Protein AF-A0A7W4V2V5-F1 (afdb_monomer_lite)

Secondary structure (DSSP, 8-state):
-----TTT-TTT---HHHHHHHHHHHHTSTTTTTS-EEEEESS-GGGGHHHHTSTTEEEEES--HHHHHHHHHH-SEEEEPSSHHHHHHHHH--SEEEEESS-SSPPP-STTEEEEPTT--B-HHHHHHHHS------

pLDDT: mean 84.4, std 13.85, range [40.56, 97.0]

Organism: NCBI:txid1526412

Structure (mmCIF, N/CA/C/O backbone):
data_AF-A0A7W4V2V5-F1
#
_entry.id   AF-A0A7W4V2V5-F1
#
loop_
_atom_site.group_PDB
_atom_site.id
_atom_site.type_symbol
_atom_site.label_atom_id
_atom_site.label_alt_id
_atom_site.label_comp_id
_atom_site.label_asym_id
_atom_site.label_entity_id
_atom_site.label_seq_id
_atom_site.pdbx_PDB_ins_code
_atom_site.Cartn_x
_atom_site.Cartn_y
_atom_site.Cartn_z
_atom_site.occupancy
_atom_site.B_iso_or_equiv
_atom_site.auth_seq_id
_atom_site.au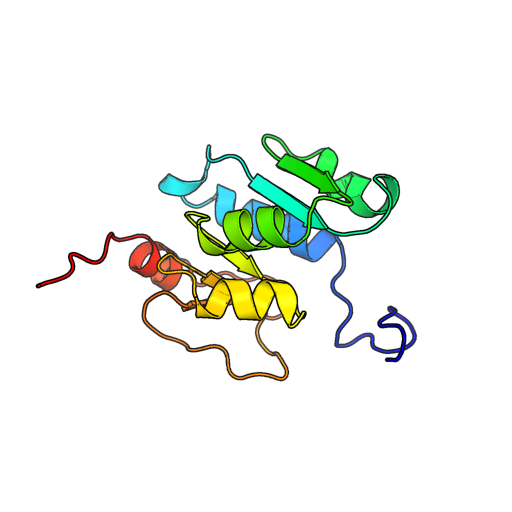th_comp_id
_atom_site.auth_asym_id
_atom_site.auth_atom_id
_atom_site.pdbx_PDB_model_num
ATOM 1 N N . MET A 1 1 ? 19.725 -14.495 -8.881 1.00 41.78 1 MET A N 1
ATOM 2 C CA . MET A 1 1 ? 18.290 -14.343 -8.554 1.00 41.78 1 MET A CA 1
ATOM 3 C C . MET A 1 1 ? 17.569 -14.217 -9.881 1.00 41.78 1 MET A C 1
ATOM 5 O O . MET A 1 1 ? 17.918 -13.313 -10.624 1.00 41.78 1 MET A O 1
ATOM 9 N N . GLY A 1 2 ? 16.731 -15.196 -10.232 1.00 50.12 2 GLY A N 1
ATOM 10 C CA . GLY A 1 2 ? 16.067 -15.263 -11.539 1.00 50.12 2 GLY A CA 1
ATOM 11 C C . GLY A 1 2 ? 15.012 -14.171 -11.694 1.00 50.12 2 GLY A C 1
ATOM 12 O O . GLY A 1 2 ? 14.381 -13.778 -10.715 1.00 50.12 2 GLY A O 1
ATOM 13 N N . GLU A 1 3 ? 14.872 -13.670 -12.912 1.00 44.00 3 GLU A N 1
ATOM 14 C CA . GLU A 1 3 ? 13.904 -12.644 -13.283 1.00 44.00 3 GLU A CA 1
ATOM 15 C C . GLU A 1 3 ? 12.475 -13.167 -13.056 1.00 44.00 3 GLU A C 1
ATOM 17 O O . GLU A 1 3 ? 12.107 -14.240 -13.536 1.00 44.00 3 GLU A O 1
ATOM 22 N N . ILE A 1 4 ? 11.672 -12.440 -12.278 1.00 56.47 4 ILE A N 1
ATOM 23 C CA . ILE A 1 4 ? 10.244 -12.732 -12.124 1.00 56.47 4 ILE A CA 1
ATOM 24 C C . ILE A 1 4 ? 9.544 -12.028 -13.280 1.00 56.47 4 ILE A C 1
ATOM 26 O O . ILE A 1 4 ? 9.322 -10.824 -13.223 1.00 56.47 4 ILE A O 1
ATOM 30 N N . SER A 1 5 ? 9.225 -12.779 -14.330 1.00 56.09 5 SER A N 1
ATOM 31 C CA . SER A 1 5 ? 8.443 -12.302 -15.473 1.00 56.09 5 SER A CA 1
ATOM 32 C C . SER A 1 5 ? 7.148 -13.109 -15.613 1.00 56.09 5 SER A C 1
ATOM 34 O O . SER A 1 5 ? 7.070 -14.227 -15.084 1.00 56.09 5 SER A O 1
ATOM 36 N N . PRO A 1 6 ? 6.145 -12.608 -16.360 1.00 54.94 6 PRO A N 1
ATOM 37 C CA . PRO A 1 6 ? 4.943 -13.378 -16.684 1.00 54.94 6 PRO A CA 1
ATOM 38 C C . PRO A 1 6 ? 5.254 -14.735 -17.328 1.00 54.94 6 PRO A C 1
ATOM 40 O O . PRO A 1 6 ? 4.471 -15.669 -17.196 1.00 54.94 6 PRO A O 1
ATOM 43 N N . GLN A 1 7 ? 6.391 -14.855 -18.025 1.00 56.94 7 GLN A N 1
ATOM 44 C CA . GLN A 1 7 ? 6.811 -16.096 -18.677 1.00 56.94 7 GLN A CA 1
ATOM 45 C C . GLN A 1 7 ? 7.619 -17.021 -17.755 1.00 56.94 7 GLN A C 1
ATOM 47 O O . GLN A 1 7 ? 7.531 -18.237 -17.899 1.00 56.94 7 GLN A O 1
ATOM 52 N N . ALA A 1 8 ? 8.405 -16.475 -16.822 1.00 54.69 8 ALA A N 1
ATOM 53 C CA . ALA A 1 8 ? 9.286 -17.262 -15.957 1.00 54.69 8 ALA A CA 1
ATOM 54 C C . ALA A 1 8 ? 8.601 -17.727 -14.661 1.00 54.69 8 ALA A C 1
ATOM 56 O O . ALA A 1 8 ? 8.827 -18.850 -14.213 1.00 54.69 8 ALA A O 1
ATOM 57 N N . HIS A 1 9 ? 7.755 -16.879 -14.065 1.00 56.34 9 HIS A N 1
ATOM 58 C CA . HIS A 1 9 ? 7.064 -17.143 -12.799 1.00 56.34 9 HIS A CA 1
ATOM 59 C C . HIS A 1 9 ? 5.663 -16.497 -12.782 1.00 56.34 9 HIS A C 1
ATOM 61 O O . HIS A 1 9 ? 5.432 -15.540 -12.034 1.00 56.34 9 HIS A O 1
ATOM 67 N N . PRO A 1 10 ? 4.716 -16.994 -13.602 1.00 57.94 10 PRO A N 1
ATOM 68 C CA . PRO A 1 10 ? 3.373 -16.416 -13.733 1.00 57.94 10 PRO A CA 1
ATOM 69 C C . PRO A 1 10 ? 2.585 -16.393 -12.414 1.00 57.94 10 PRO A C 1
ATOM 71 O O . PRO A 1 10 ? 1.752 -15.520 -12.205 1.00 57.94 10 PRO A O 1
ATOM 74 N N . ASP A 1 11 ? 2.870 -17.317 -11.496 1.00 58.25 11 ASP A N 1
ATOM 75 C CA . ASP A 1 11 ? 2.281 -17.408 -10.155 1.00 58.25 11 ASP A CA 1
ATOM 76 C C . ASP A 1 11 ? 2.736 -16.281 -9.207 1.00 58.25 11 ASP A C 1
ATOM 78 O O . ASP A 1 11 ? 2.040 -15.946 -8.239 1.00 58.25 11 ASP A O 1
ATOM 82 N N . ARG A 1 12 ? 3.904 -15.693 -9.494 1.00 61.34 12 ARG A N 1
ATOM 83 C CA . ARG A 1 12 ? 4.555 -14.634 -8.707 1.00 61.34 12 ARG A CA 1
ATOM 84 C C . ARG A 1 12 ? 4.442 -13.262 -9.355 1.00 61.34 12 ARG A C 1
ATOM 86 O O . ARG A 1 12 ? 4.679 -12.264 -8.675 1.00 61.34 12 ARG A O 1
ATOM 93 N N . TRP A 1 13 ? 4.104 -13.214 -10.641 1.00 67.06 13 TRP A N 1
ATOM 94 C CA . TRP A 1 13 ? 3.876 -11.967 -11.349 1.00 67.06 13 TRP A CA 1
ATOM 95 C C . TRP A 1 13 ? 2.612 -11.285 -10.824 1.00 67.06 13 TRP A C 1
ATOM 97 O O . TRP A 1 13 ? 1.543 -11.893 -10.744 1.00 67.06 13 TRP A O 1
ATOM 107 N N . ILE A 1 14 ? 2.740 -10.011 -10.463 1.00 72.06 14 ILE A N 1
ATOM 108 C CA . ILE A 1 14 ? 1.610 -9.163 -10.092 1.00 72.06 14 ILE A CA 1
ATOM 109 C C . ILE A 1 14 ? 1.472 -8.092 -11.159 1.00 72.06 14 ILE A C 1
ATOM 111 O O . ILE A 1 14 ? 2.360 -7.261 -11.331 1.00 72.06 14 ILE A O 1
ATOM 115 N N . ASP A 1 15 ? 0.343 -8.120 -11.856 1.00 76.94 15 ASP A N 1
ATOM 116 C CA . ASP A 1 15 ? 0.020 -7.134 -12.876 1.00 76.94 15 ASP A CA 1
ATOM 117 C C . ASP A 1 15 ? -0.416 -5.793 -12.260 1.00 76.94 15 ASP A C 1
ATOM 119 O O . ASP A 1 15 ? -0.962 -5.745 -11.154 1.00 76.94 15 ASP A O 1
ATOM 123 N N . ALA A 1 16 ? -0.228 -4.694 -12.995 1.00 79.94 16 ALA A N 1
ATOM 124 C CA . ALA A 1 16 ? -0.688 -3.368 -12.582 1.00 79.94 16 ALA A CA 1
ATOM 125 C C . ALA A 1 16 ? -2.195 -3.344 -12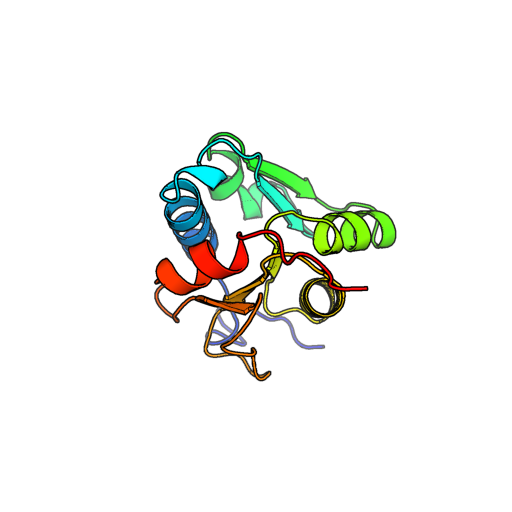.253 1.00 79.94 16 ALA A C 1
ATOM 127 O O . ALA A 1 16 ? -2.605 -2.675 -11.303 1.00 79.94 16 ALA A O 1
ATOM 128 N N . SER A 1 17 ? -3.010 -4.133 -12.961 1.00 81.50 17 SER A N 1
ATOM 129 C CA . SER A 1 17 ? -4.447 -4.287 -12.698 1.00 81.50 17 SER A CA 1
ATOM 130 C C . SER A 1 17 ? -4.764 -4.774 -11.279 1.00 81.50 17 SER A C 1
ATOM 132 O O . SER A 1 17 ? -5.772 -4.361 -10.699 1.00 81.50 17 SER A O 1
ATOM 134 N N . TRP A 1 18 ? -3.888 -5.582 -10.673 1.00 81.75 18 TRP A N 1
ATOM 135 C CA . TRP A 1 18 ? -4.033 -5.995 -9.278 1.00 81.75 18 TRP A CA 1
ATOM 136 C C . TRP A 1 18 ? -3.924 -4.792 -8.338 1.00 81.75 18 TRP A C 1
ATOM 138 O O . TRP A 1 18 ? -4.780 -4.604 -7.474 1.00 81.75 18 TRP A O 1
ATOM 148 N N . TYR A 1 19 ? -2.925 -3.929 -8.547 1.00 86.25 19 TYR A N 1
ATOM 149 C CA . TYR A 1 19 ? -2.751 -2.713 -7.750 1.00 86.25 19 TYR A CA 1
ATOM 150 C C . TYR A 1 19 ? -3.903 -1.725 -7.959 1.00 86.25 19 TYR A C 1
ATOM 152 O O . TYR A 1 19 ? -4.365 -1.130 -6.988 1.00 86.25 19 TYR A O 1
ATOM 160 N N . VAL A 1 20 ? -4.431 -1.595 -9.184 1.00 89.25 20 VAL A N 1
ATOM 161 C CA . VAL A 1 20 ? -5.637 -0.788 -9.456 1.00 89.25 20 VAL A CA 1
ATOM 162 C C . VAL A 1 20 ? -6.820 -1.283 -8.617 1.00 89.25 20 VAL A C 1
ATOM 164 O O . VAL A 1 20 ? -7.501 -0.480 -7.974 1.00 89.25 20 VAL A O 1
ATOM 167 N N . ARG A 1 21 ? -7.046 -2.602 -8.567 1.00 86.81 21 ARG A N 1
ATOM 168 C CA . ARG A 1 21 ? -8.122 -3.195 -7.762 1.00 86.81 21 ARG A CA 1
ATOM 169 C C . ARG A 1 21 ? -7.907 -2.968 -6.268 1.00 86.81 21 ARG A C 1
ATOM 171 O O . ARG A 1 21 ? -8.837 -2.554 -5.585 1.00 86.81 21 ARG A O 1
ATOM 178 N N . VAL A 1 22 ? -6.686 -3.159 -5.770 1.00 88.56 22 VAL A N 1
ATOM 179 C CA . VAL A 1 22 ? -6.346 -2.879 -4.366 1.00 88.56 22 VAL A CA 1
ATOM 180 C C . VAL A 1 22 ? -6.629 -1.427 -4.005 1.00 88.56 22 VAL A C 1
ATOM 182 O O . VAL A 1 22 ? -7.258 -1.160 -2.983 1.00 88.56 22 VAL A O 1
ATOM 185 N N . ILE A 1 23 ? -6.206 -0.487 -4.850 1.00 91.94 23 ILE A N 1
ATOM 186 C CA . ILE A 1 23 ? -6.471 0.938 -4.649 1.00 91.94 23 ILE A CA 1
ATOM 187 C C . ILE A 1 23 ? -7.981 1.193 -4.617 1.00 91.94 23 ILE A C 1
ATOM 189 O O . ILE A 1 23 ? -8.452 1.897 -3.728 1.00 91.94 23 ILE A O 1
ATOM 193 N N . SER A 1 24 ? -8.755 0.581 -5.516 1.00 90.88 24 SER A N 1
ATOM 194 C CA . SER A 1 24 ? -10.218 0.692 -5.515 1.00 90.88 24 SER A CA 1
ATOM 195 C C . SER A 1 24 ? -10.853 0.169 -4.218 1.00 90.88 24 SER A C 1
ATOM 197 O O . SER A 1 24 ? -11.690 0.859 -3.631 1.00 90.88 24 SER A O 1
ATOM 199 N N . GLU A 1 25 ? -10.422 -0.992 -3.721 1.00 89.19 25 GLU A N 1
ATOM 200 C CA . GLU A 1 25 ? -10.913 -1.555 -2.458 1.00 89.19 25 GLU A CA 1
ATOM 201 C C . GLU A 1 25 ? -10.559 -0.655 -1.264 1.00 89.19 25 GLU A C 1
ATOM 203 O O . GLU A 1 25 ? -11.429 -0.327 -0.458 1.00 89.19 25 GLU A O 1
ATOM 208 N N . ILE A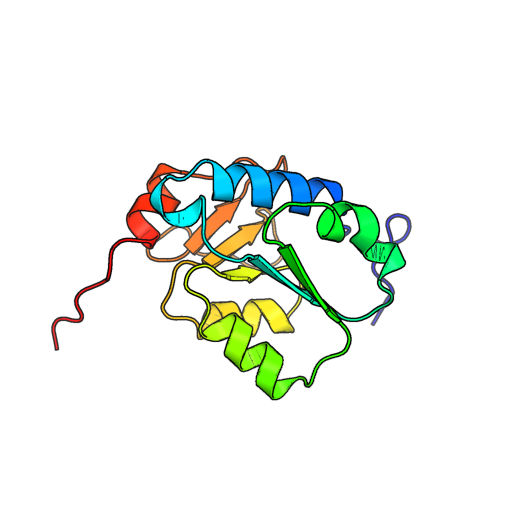 1 26 ? -9.320 -0.160 -1.190 1.00 90.56 26 ILE A N 1
ATOM 209 C CA . ILE A 1 26 ? -8.877 0.794 -0.161 1.00 90.56 26 ILE A CA 1
ATOM 210 C C . ILE A 1 26 ? -9.724 2.070 -0.202 1.00 90.56 26 ILE A C 1
ATOM 212 O O . ILE A 1 26 ? -10.213 2.519 0.833 1.00 90.56 26 ILE A O 1
ATOM 216 N N . ARG A 1 27 ? -9.947 2.643 -1.391 1.00 92.38 27 ARG A N 1
ATOM 217 C CA . ARG A 1 27 ? -10.736 3.873 -1.578 1.00 92.38 27 ARG A CA 1
ATOM 218 C C . ARG A 1 27 ? -12.201 3.708 -1.177 1.00 92.38 27 ARG A C 1
ATOM 220 O O . ARG A 1 27 ? -12.848 4.684 -0.808 1.00 92.38 27 ARG A O 1
ATOM 227 N N . SER A 1 28 ? -12.730 2.490 -1.230 1.00 90.31 28 SER A N 1
ATOM 228 C CA . SER A 1 28 ? -14.103 2.210 -0.810 1.00 90.31 28 SER A CA 1
ATOM 229 C C . SER A 1 28 ? -14.292 2.178 0.716 1.00 90.31 28 SER A C 1
ATOM 231 O O . SER A 1 28 ? -15.429 2.191 1.185 1.00 90.31 28 SER A O 1
ATOM 233 N N . VAL A 1 29 ? -13.204 2.159 1.495 1.00 89.94 29 VAL A N 1
ATOM 234 C CA . VAL A 1 29 ? -13.235 2.308 2.956 1.00 89.94 29 VAL A CA 1
ATOM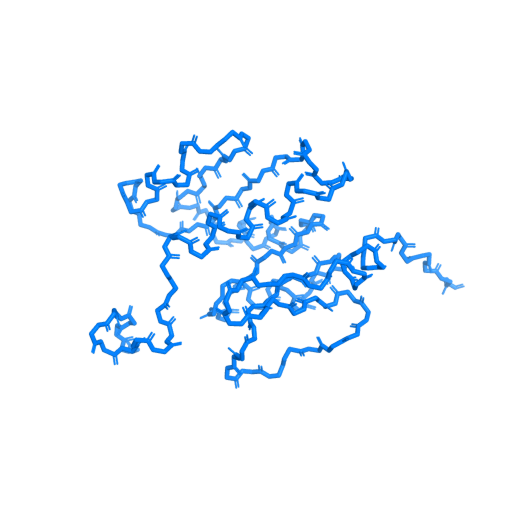 235 C C . VAL A 1 29 ? -13.266 3.797 3.293 1.00 89.94 29 VAL A C 1
ATOM 237 O O . VAL A 1 29 ? -12.3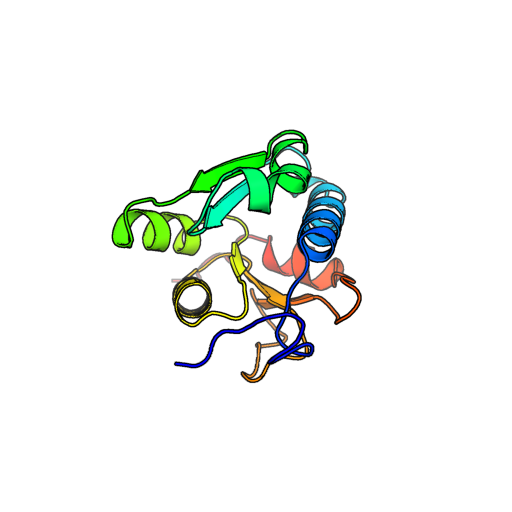57 4.547 2.931 1.00 89.94 29 VAL A O 1
ATOM 240 N N . LYS A 1 30 ? -14.310 4.240 4.001 1.00 90.06 30 LYS A N 1
ATOM 241 C CA . LYS A 1 30 ? -14.602 5.663 4.247 1.00 90.06 30 LYS A CA 1
ATOM 242 C C . LYS A 1 30 ? -13.415 6.420 4.847 1.00 90.06 30 LYS A C 1
ATOM 244 O O . LYS A 1 30 ? -13.121 7.535 4.429 1.00 90.06 30 LYS A O 1
ATOM 249 N N . GLU A 1 31 ? -12.717 5.815 5.799 1.00 89.94 31 GLU A N 1
ATOM 250 C CA . GLU A 1 31 ? -11.592 6.406 6.521 1.00 89.94 31 GLU A CA 1
ATOM 251 C C . GLU A 1 31 ? -10.326 6.521 5.664 1.00 89.94 31 GLU A C 1
ATOM 253 O O . GLU A 1 31 ? -9.414 7.255 6.044 1.00 89.94 31 GLU A O 1
ATOM 258 N N . LEU A 1 32 ? -10.232 5.763 4.568 1.00 92.50 32 LEU A N 1
ATOM 259 C CA . LEU A 1 32 ? -9.077 5.707 3.664 1.00 92.50 32 LEU A CA 1
ATOM 260 C C . LEU A 1 32 ? -9.334 6.409 2.327 1.00 92.50 32 LEU A C 1
ATOM 262 O O . LEU A 1 32 ? -8.379 6.712 1.612 1.00 92.50 32 LEU A O 1
ATOM 266 N N . ARG A 1 33 ? -10.601 6.702 2.012 1.00 93.25 33 ARG A N 1
ATOM 267 C CA . ARG A 1 33 ? -11.058 7.232 0.724 1.00 93.25 33 ARG A CA 1
ATOM 268 C C . ARG A 1 33 ? -10.239 8.406 0.201 1.00 93.25 33 ARG A C 1
ATOM 270 O O . ARG A 1 33 ? -9.915 8.409 -0.976 1.00 93.25 33 ARG A O 1
ATOM 277 N N . GLU A 1 34 ? -9.858 9.351 1.052 1.00 93.19 34 GLU A N 1
ATOM 278 C CA . GLU A 1 34 ? -9.174 10.591 0.642 1.00 93.19 34 GLU A CA 1
ATOM 279 C C . GLU A 1 34 ? -7.670 10.596 0.981 1.00 93.19 34 GLU A C 1
ATOM 281 O O . GLU A 1 34 ? -6.983 11.599 0.810 1.00 93.19 34 GLU A O 1
ATOM 286 N N . ILE A 1 35 ? -7.120 9.487 1.491 1.00 93.31 35 ILE A N 1
ATOM 287 C CA . ILE A 1 35 ? -5.713 9.449 1.916 1.00 93.31 35 ILE A CA 1
ATOM 288 C C . ILE A 1 35 ? -4.790 9.339 0.696 1.00 93.31 35 ILE A C 1
ATOM 290 O O . ILE A 1 35 ? -5.059 8.524 -0.186 1.00 93.31 35 ILE A O 1
ATOM 294 N N . PRO A 1 36 ? -3.686 10.102 0.620 1.00 95.06 36 PRO A N 1
ATOM 295 C CA . PRO A 1 36 ? -2.713 9.948 -0.456 1.00 95.06 36 PRO A CA 1
ATOM 296 C C . PRO A 1 36 ? -2.136 8.531 -0.503 1.00 95.06 36 PRO A C 1
ATOM 298 O O . PRO A 1 36 ? -1.768 7.964 0.527 1.00 95.06 36 PRO A O 1
ATOM 301 N N . ILE A 1 37 ? -2.021 7.976 -1.705 1.00 96.00 37 ILE A N 1
ATOM 302 C CA . ILE A 1 37 ? -1.416 6.668 -1.947 1.00 96.00 37 ILE A CA 1
ATOM 303 C C . ILE A 1 37 ? -0.058 6.902 -2.593 1.00 96.00 37 ILE A C 1
ATOM 305 O O . ILE A 1 37 ? 0.037 7.590 -3.604 1.00 96.00 37 ILE A O 1
ATOM 309 N N . ARG A 1 38 ? 0.993 6.313 -2.022 1.00 96.00 38 ARG A N 1
ATOM 310 C CA . ARG A 1 38 ? 2.336 6.338 -2.606 1.00 96.00 38 ARG A CA 1
ATOM 311 C C . ARG A 1 38 ? 2.713 4.961 -3.102 1.00 96.00 38 ARG A C 1
ATOM 313 O O . ARG A 1 38 ? 2.587 3.986 -2.364 1.00 96.00 38 ARG A O 1
ATOM 320 N N . ILE A 1 39 ? 3.201 4.904 -4.331 1.00 94.50 39 ILE A N 1
ATOM 321 C CA . ILE A 1 39 ? 3.738 3.689 -4.932 1.00 94.50 39 ILE A CA 1
ATOM 322 C C . ILE A 1 39 ? 5.246 3.846 -4.971 1.00 94.50 39 ILE A C 1
ATOM 324 O O . ILE A 1 39 ? 5.775 4.658 -5.726 1.00 94.50 39 ILE A O 1
ATOM 328 N N . ILE A 1 40 ? 5.916 3.077 -4.123 1.00 94.75 40 ILE A N 1
ATOM 329 C CA . ILE A 1 40 ? 7.370 3.048 -4.024 1.00 94.75 40 ILE A CA 1
ATOM 330 C C . ILE A 1 40 ? 7.861 1.861 -4.841 1.00 94.75 40 ILE A C 1
ATOM 332 O O . ILE A 1 40 ? 7.502 0.718 -4.549 1.00 94.75 40 ILE A O 1
ATOM 336 N N . SER A 1 41 ? 8.656 2.131 -5.873 1.00 92.44 41 SER A N 1
ATOM 337 C CA . SER A 1 41 ? 9.174 1.090 -6.760 1.00 92.44 41 SER A CA 1
ATOM 338 C C . SER A 1 41 ? 10.496 1.493 -7.409 1.00 92.44 41 SER A C 1
ATOM 340 O O . SER A 1 41 ? 10.897 2.655 -7.411 1.00 92.44 41 SER A O 1
ATOM 342 N N . LEU A 1 42 ? 11.171 0.510 -7.996 1.00 90.69 42 LEU A N 1
ATOM 343 C CA . LEU A 1 42 ? 12.237 0.728 -8.969 1.00 90.69 42 LEU A CA 1
ATOM 344 C C . LEU A 1 42 ? 11.651 0.634 -10.385 1.00 90.69 42 LEU A C 1
ATOM 346 O O . LEU A 1 42 ? 10.616 -0.011 -10.570 1.00 90.69 42 LEU A O 1
ATOM 350 N N . GLY A 1 43 ? 12.311 1.265 -11.358 1.00 89.88 43 GLY A N 1
ATOM 351 C CA . GLY A 1 43 ? 11.936 1.199 -12.776 1.00 89.88 43 GLY A CA 1
ATOM 352 C C . GLY A 1 43 ? 11.483 2.532 -13.375 1.00 89.88 43 GLY A C 1
ATOM 353 O O . GLY A 1 43 ? 11.705 3.606 -12.807 1.00 89.88 43 GLY A O 1
ATOM 354 N N . GLY A 1 44 ? 10.897 2.463 -14.569 1.00 88.50 44 GLY A N 1
ATOM 355 C CA . GLY A 1 44 ? 10.453 3.612 -15.354 1.00 88.50 44 GLY A CA 1
ATOM 356 C C . GLY A 1 44 ? 8.970 3.937 -15.173 1.00 88.50 44 GLY A C 1
ATOM 357 O O . GLY A 1 44 ? 8.134 3.058 -14.989 1.00 88.50 44 GLY A O 1
ATOM 358 N N . ALA A 1 45 ? 8.608 5.218 -15.296 1.00 87.81 45 ALA A N 1
ATOM 359 C CA . ALA A 1 45 ? 7.225 5.680 -15.129 1.00 87.81 45 ALA A CA 1
ATOM 360 C C . ALA A 1 45 ? 6.221 5.015 -16.093 1.00 87.81 45 ALA A C 1
ATOM 362 O O . ALA A 1 45 ? 5.061 4.828 -15.734 1.00 87.81 45 ALA A O 1
ATOM 363 N N . SER A 1 46 ? 6.666 4.619 -17.290 1.00 88.88 46 SER A N 1
ATOM 364 C CA . SER A 1 46 ? 5.846 3.910 -18.281 1.00 88.88 46 SER A CA 1
ATOM 365 C C . SER A 1 46 ? 5.305 2.572 -17.773 1.00 88.88 46 SER A C 1
ATOM 367 O O . SER A 1 46 ? 4.220 2.163 -18.171 1.00 88.88 46 SER A O 1
ATOM 369 N N . GLU A 1 47 ? 6.026 1.899 -16.873 1.00 86.00 47 GLU A N 1
ATOM 370 C CA . GLU A 1 47 ? 5.608 0.614 -16.291 1.00 86.00 47 GLU A CA 1
ATOM 371 C C . GLU A 1 47 ? 4.434 0.785 -15.312 1.00 86.00 47 GLU A C 1
ATOM 373 O O . GLU A 1 47 ? 3.676 -0.149 -15.061 1.00 86.00 47 GLU A O 1
ATOM 378 N N . PHE A 1 48 ? 4.244 2.004 -14.800 1.00 89.31 48 PHE A N 1
ATOM 379 C CA . PHE A 1 48 ? 3.243 2.349 -13.792 1.00 89.31 48 PHE A CA 1
ATOM 380 C C . PHE A 1 48 ? 2.192 3.331 -14.321 1.00 89.31 48 PHE A C 1
ATOM 382 O O . PHE A 1 48 ? 1.444 3.913 -13.535 1.00 89.31 48 PHE A O 1
ATOM 389 N N . GLU A 1 49 ? 2.102 3.519 -15.641 1.00 89.94 49 GLU A N 1
ATOM 390 C CA . GLU A 1 49 ? 1.251 4.544 -16.257 1.00 89.94 49 GLU A CA 1
ATOM 391 C C . GLU A 1 49 ? -0.223 4.414 -15.840 1.00 89.94 49 GLU A C 1
ATOM 393 O O . GLU A 1 49 ? -0.888 5.411 -15.558 1.00 89.94 49 GLU A O 1
ATOM 398 N N . GLN A 1 50 ? -0.732 3.183 -15.735 1.00 91.38 50 GLN A N 1
ATOM 399 C CA . GLN A 1 50 ? -2.107 2.933 -15.289 1.00 91.38 50 GLN A CA 1
ATOM 400 C C . GLN A 1 50 ? -2.354 3.431 -13.860 1.00 91.38 50 GLN A C 1
ATOM 402 O O . GLN A 1 50 ? -3.428 3.946 -13.564 1.00 91.38 50 GLN A O 1
ATOM 407 N N . LEU A 1 51 ? -1.353 3.300 -12.989 1.00 91.38 51 LEU A N 1
ATOM 408 C CA . LEU A 1 51 ? -1.439 3.687 -11.585 1.00 91.38 51 LEU A CA 1
ATOM 409 C C . LEU A 1 51 ? -1.242 5.195 -11.414 1.00 91.38 51 LEU A C 1
ATOM 411 O O . LEU A 1 51 ? -1.938 5.805 -10.611 1.00 91.38 51 LEU A O 1
ATOM 415 N N . ALA A 1 52 ? -0.368 5.809 -12.217 1.00 91.06 52 ALA A N 1
ATOM 416 C CA . ALA A 1 52 ? -0.138 7.256 -12.224 1.00 91.06 52 ALA A CA 1
ATOM 417 C C . ALA A 1 52 ? -1.387 8.073 -12.589 1.00 91.06 52 ALA A C 1
ATOM 419 O O . ALA A 1 52 ? -1.505 9.234 -12.209 1.00 91.06 52 ALA A O 1
ATOM 420 N N . ARG A 1 53 ? -2.312 7.482 -13.355 1.00 92.75 53 ARG A N 1
ATOM 421 C CA . ARG A 1 53 ? -3.567 8.127 -13.772 1.00 92.75 53 ARG A CA 1
ATOM 422 C C . ARG A 1 53 ? -4.642 8.123 -12.682 1.00 92.75 53 ARG A C 1
ATOM 424 O O . ARG A 1 53 ? -5.678 8.758 -12.862 1.00 92.75 53 ARG A O 1
ATOM 431 N N . LEU A 1 54 ? -4.436 7.389 -11.589 1.00 93.31 54 LEU A N 1
ATOM 432 C CA . LEU A 1 54 ? -5.395 7.311 -10.494 1.00 93.31 54 LEU A CA 1
ATOM 433 C C . LEU A 1 54 ? -5.293 8.547 -9.596 1.00 93.31 54 LEU A C 1
ATOM 435 O O . LEU A 1 54 ? -4.207 9.006 -9.244 1.00 93.31 54 LEU A O 1
ATOM 439 N N . GLU A 1 55 ? -6.444 9.064 -9.178 1.00 92.19 55 GLU A N 1
ATOM 440 C CA . GLU A 1 55 ? -6.505 10.244 -8.321 1.00 92.19 55 GLU A CA 1
ATOM 441 C C . GLU A 1 55 ? -5.853 9.997 -6.948 1.00 92.19 55 GLU A C 1
ATOM 443 O O . GLU A 1 55 ? -6.068 8.975 -6.280 1.00 92.19 55 GLU A O 1
ATOM 448 N N . GLY A 1 56 ? -5.037 10.964 -6.519 1.00 93.19 56 GLY A N 1
ATOM 449 C CA . GLY A 1 56 ? -4.333 10.918 -5.240 1.00 93.19 56 GLY A CA 1
ATOM 450 C C . GLY A 1 56 ? -3.270 9.819 -5.149 1.00 93.19 56 GLY A C 1
ATOM 451 O O . GLY A 1 56 ? -2.925 9.431 -4.030 1.00 93.19 56 GLY A O 1
ATOM 452 N N . VAL A 1 57 ? -2.793 9.301 -6.289 1.00 95.50 57 VAL A N 1
ATOM 453 C CA . VAL A 1 57 ? -1.647 8.388 -6.379 1.00 95.50 57 VAL A CA 1
ATOM 454 C C . VAL A 1 57 ? -0.391 9.164 -6.773 1.00 95.50 57 VAL A C 1
ATOM 456 O O . VAL A 1 57 ? -0.371 9.887 -7.763 1.00 95.50 57 VAL A O 1
ATOM 459 N N . GLU A 1 58 ? 0.673 8.988 -5.997 1.00 95.38 58 GLU A N 1
ATOM 460 C CA . GLU A 1 58 ? 2.004 9.541 -6.244 1.00 95.38 58 GLU A CA 1
ATOM 461 C C . GLU A 1 58 ? 2.986 8.391 -6.513 1.00 95.38 58 GLU A C 1
ATOM 463 O O . GLU A 1 58 ? 3.071 7.436 -5.733 1.00 95.38 58 GLU A O 1
ATOM 468 N N . LEU A 1 59 ? 3.730 8.473 -7.619 1.00 94.88 59 LEU A N 1
ATOM 469 C CA . LEU A 1 59 ? 4.800 7.526 -7.926 1.00 94.88 59 LEU A CA 1
ATOM 470 C C . LEU A 1 59 ? 6.125 8.021 -7.337 1.00 94.88 59 LEU A C 1
ATOM 472 O O . LEU A 1 59 ? 6.640 9.062 -7.739 1.00 94.88 59 LEU A O 1
ATOM 476 N N . CYS A 1 60 ? 6.701 7.241 -6.428 1.00 95.19 60 CYS A N 1
ATOM 477 C CA . CYS A 1 60 ? 8.027 7.458 -5.862 1.00 95.19 60 CYS A CA 1
ATOM 478 C C . CYS A 1 60 ? 8.973 6.407 -6.460 1.00 95.19 60 CYS A C 1
ATOM 480 O O . CYS A 1 60 ? 9.096 5.299 -5.937 1.00 95.19 60 CYS A O 1
ATOM 482 N N . LEU A 1 61 ? 9.580 6.725 -7.608 1.00 95.19 61 LEU A N 1
ATOM 483 C CA . LEU A 1 61 ? 10.419 5.785 -8.353 1.00 95.19 61 LEU A CA 1
ATOM 484 C C . LEU A 1 61 ? 11.903 6.048 -8.121 1.00 95.19 61 LEU A C 1
ATOM 486 O O . LEU A 1 61 ? 12.341 7.195 -8.185 1.00 95.19 61 LEU A O 1
ATOM 490 N N . ASN A 1 62 ? 12.676 4.975 -7.944 1.00 94.62 62 ASN A N 1
ATOM 491 C CA . ASN A 1 62 ? 14.137 5.027 -7.797 1.00 94.62 62 ASN A CA 1
ATOM 492 C C . ASN A 1 62 ? 14.588 5.953 -6.646 1.00 94.62 62 ASN A C 1
ATOM 494 O O . ASN A 1 62 ? 15.534 6.727 -6.797 1.00 94.62 62 ASN A O 1
ATOM 498 N N . GLY A 1 63 ? 13.871 5.892 -5.519 1.00 93.75 63 GLY A N 1
ATOM 499 C CA . GLY A 1 63 ? 14.179 6.641 -4.303 1.00 93.75 63 GLY A CA 1
ATOM 500 C C . GLY A 1 63 ? 15.368 6.078 -3.522 1.00 93.75 63 GLY A C 1
ATOM 501 O O . GLY A 1 63 ? 15.960 5.055 -3.879 1.00 93.75 63 GLY A O 1
ATOM 502 N N . ASP A 1 64 ? 15.718 6.767 -2.435 1.00 96.94 64 ASP A N 1
ATOM 503 C CA . ASP A 1 64 ? 16.684 6.250 -1.469 1.00 96.94 64 ASP A CA 1
ATOM 504 C C . ASP A 1 64 ? 16.080 5.084 -0.675 1.00 96.94 64 ASP A C 1
ATOM 506 O O . ASP A 1 64 ? 14.945 5.149 -0.199 1.00 96.94 64 ASP A O 1
ATOM 510 N N . ARG A 1 65 ? 16.859 4.010 -0.521 1.00 94.44 65 ARG A N 1
ATOM 511 C CA . ARG A 1 65 ? 16.373 2.753 0.053 1.00 94.44 65 ARG A CA 1
ATOM 512 C C . ARG A 1 65 ? 15.955 2.896 1.514 1.00 94.44 65 ARG A C 1
ATOM 514 O O . ARG A 1 65 ? 14.980 2.264 1.922 1.00 94.44 65 ARG A O 1
ATOM 521 N N . ASP A 1 66 ? 16.706 3.651 2.304 1.00 96.44 66 ASP A N 1
ATOM 522 C CA . ASP A 1 66 ? 16.462 3.750 3.740 1.00 96.44 66 ASP A CA 1
ATOM 523 C C . ASP A 1 66 ? 15.267 4.672 4.003 1.00 96.44 66 ASP A C 1
ATOM 525 O O . ASP A 1 66 ? 14.368 4.314 4.770 1.00 96.44 66 ASP A O 1
ATOM 529 N N . ASP A 1 67 ? 15.177 5.786 3.274 1.00 96.94 67 ASP A N 1
ATOM 530 C CA . ASP A 1 67 ? 14.000 6.657 3.285 1.00 96.94 67 ASP A CA 1
ATOM 531 C C . ASP A 1 67 ? 12.727 5.913 2.863 1.00 96.94 67 ASP A C 1
ATOM 533 O O . ASP A 1 67 ? 11.682 6.019 3.512 1.00 96.94 67 ASP A O 1
ATOM 537 N N . ASP A 1 68 ? 12.798 5.141 1.781 1.00 96.88 68 ASP A N 1
ATOM 538 C CA . ASP A 1 68 ? 11.662 4.382 1.268 1.00 96.88 68 ASP A CA 1
ATOM 539 C C . ASP A 1 68 ? 11.231 3.287 2.241 1.00 96.88 68 ASP A C 1
ATOM 541 O O . ASP A 1 68 ? 10.034 3.102 2.482 1.00 96.88 68 ASP A O 1
ATOM 545 N N . PHE A 1 69 ? 12.187 2.609 2.879 1.00 96.88 69 PHE A N 1
ATOM 546 C CA . PHE A 1 69 ? 11.890 1.641 3.930 1.00 96.88 69 PHE A CA 1
ATOM 547 C C . PHE A 1 69 ? 11.148 2.295 5.102 1.00 96.88 69 PHE A C 1
ATOM 549 O O . PHE A 1 69 ? 10.139 1.761 5.572 1.00 96.88 69 PHE A O 1
ATOM 556 N N . LEU A 1 70 ? 11.610 3.465 5.554 1.00 96.81 70 LEU A N 1
ATOM 557 C CA . LEU A 1 70 ? 10.970 4.217 6.633 1.00 96.81 70 LEU A CA 1
ATOM 558 C C . LEU A 1 70 ? 9.564 4.685 6.243 1.00 96.81 70 LEU A C 1
ATOM 560 O O . LEU A 1 70 ? 8.636 4.536 7.041 1.00 96.81 70 LEU A O 1
ATOM 564 N N . ARG A 1 71 ? 9.374 5.187 5.015 1.00 96.50 71 ARG A N 1
ATOM 565 C CA . ARG A 1 71 ? 8.054 5.577 4.488 1.00 96.50 71 ARG A CA 1
ATOM 566 C C . ARG A 1 71 ? 7.084 4.398 4.476 1.00 96.50 71 ARG A C 1
ATOM 568 O O . ARG A 1 71 ? 5.951 4.550 4.929 1.00 96.50 71 ARG A O 1
ATOM 575 N N . LEU A 1 72 ? 7.527 3.229 4.006 1.00 97.00 72 LEU A N 1
ATOM 576 C CA . LEU A 1 72 ? 6.724 2.004 4.015 1.00 97.00 72 LEU A CA 1
ATOM 577 C C . LEU A 1 72 ? 6.361 1.592 5.447 1.00 97.00 72 LEU A C 1
ATOM 579 O O . LEU A 1 72 ? 5.188 1.387 5.753 1.00 97.00 72 LEU A O 1
ATOM 583 N N . ALA A 1 73 ? 7.346 1.508 6.344 1.00 96.69 73 ALA A N 1
ATOM 584 C CA . ALA A 1 73 ? 7.140 1.071 7.724 1.00 96.69 73 ALA A CA 1
ATOM 585 C C . ALA A 1 73 ? 6.213 2.009 8.521 1.00 96.69 73 ALA A C 1
ATOM 587 O O . ALA A 1 73 ? 5.434 1.544 9.361 1.00 96.69 73 ALA A O 1
ATOM 588 N N . ALA A 1 74 ? 6.280 3.316 8.253 1.00 95.62 74 ALA A N 1
ATOM 589 C CA . ALA A 1 74 ? 5.500 4.346 8.934 1.00 95.62 74 ALA A CA 1
ATOM 590 C C . ALA A 1 74 ? 4.113 4.602 8.315 1.00 95.62 74 ALA A C 1
ATOM 592 O O . ALA A 1 74 ? 3.326 5.360 8.889 1.00 95.62 74 ALA A O 1
ATOM 593 N N . ALA A 1 75 ? 3.796 3.999 7.165 1.00 95.94 75 ALA A N 1
ATOM 594 C CA . ALA A 1 75 ? 2.519 4.207 6.494 1.00 95.94 75 ALA A CA 1
ATOM 595 C C . ALA A 1 75 ? 1.336 3.815 7.392 1.00 95.94 75 ALA A C 1
ATOM 597 O O . ALA A 1 75 ? 1.367 2.801 8.089 1.00 95.94 75 ALA A O 1
ATOM 598 N N . ARG A 1 76 ? 0.251 4.601 7.340 1.00 93.94 76 ARG A N 1
ATOM 599 C CA . ARG A 1 76 ? -0.998 4.298 8.065 1.00 93.94 76 ARG A CA 1
ATOM 600 C C . ARG A 1 76 ? -1.621 2.975 7.611 1.00 93.94 76 ARG A C 1
ATOM 602 O O . ARG A 1 76 ? -2.239 2.274 8.405 1.00 93.94 76 ARG A O 1
ATOM 609 N N . VAL A 1 77 ? -1.475 2.666 6.327 1.00 94.75 77 VAL A N 1
ATOM 610 C CA . VAL A 1 77 ? -1.789 1.369 5.733 1.00 94.75 77 VAL A CA 1
ATOM 611 C C . VAL A 1 77 ? -0.656 1.044 4.775 1.00 94.75 77 VAL A C 1
ATOM 613 O O . VAL A 1 77 ? -0.374 1.835 3.877 1.00 94.75 77 VAL A O 1
ATOM 616 N N . LEU A 1 78 ? -0.008 -0.099 4.967 1.00 95.88 78 LEU A N 1
ATOM 617 C CA . LEU A 1 78 ? 1.053 -0.579 4.086 1.00 95.88 78 LEU A CA 1
ATOM 618 C C . LEU A 1 78 ? 0.543 -1.767 3.271 1.00 95.88 78 LEU A C 1
ATOM 620 O O . LEU A 1 78 ? 0.245 -2.819 3.828 1.00 95.88 78 LEU A O 1
ATOM 624 N N . VAL A 1 79 ? 0.490 -1.618 1.949 1.00 93.56 79 VAL A N 1
ATOM 625 C CA . VAL A 1 79 ? 0.332 -2.743 1.020 1.00 93.56 79 VAL A CA 1
ATOM 626 C C . VAL A 1 79 ? 1.728 -3.199 0.613 1.00 93.56 79 VAL A C 1
ATOM 628 O O . VAL A 1 79 ? 2.471 -2.415 0.026 1.00 93.56 79 VAL A O 1
ATOM 631 N N . PHE A 1 80 ? 2.107 -4.438 0.923 1.00 91.31 80 PHE A N 1
ATOM 632 C CA . PHE A 1 80 ? 3.416 -4.960 0.528 1.00 91.31 80 PHE A CA 1
ATOM 633 C C . PHE A 1 80 ? 3.306 -5.892 -0.682 1.00 91.31 80 PHE A C 1
ATOM 635 O O . PHE A 1 80 ? 2.424 -6.749 -0.757 1.00 91.31 80 PHE A O 1
ATOM 642 N N . ALA A 1 81 ? 4.236 -5.736 -1.623 1.00 86.31 81 ALA A N 1
ATOM 643 C CA . ALA A 1 81 ? 4.417 -6.667 -2.730 1.00 86.31 81 ALA A CA 1
ATOM 644 C C . ALA A 1 81 ? 5.142 -7.950 -2.257 1.00 86.31 81 ALA A C 1
ATOM 646 O O . ALA A 1 81 ? 5.786 -7.917 -1.202 1.00 86.31 81 ALA A O 1
ATOM 647 N N . PRO A 1 82 ? 5.106 -9.053 -3.036 1.00 82.81 82 PRO A N 1
ATOM 648 C CA . PRO A 1 82 ? 5.914 -10.271 -2.864 1.00 82.81 82 PRO A CA 1
ATOM 649 C C . PRO A 1 82 ? 7.435 -10.048 -2.957 1.00 82.81 82 PRO A C 1
ATOM 651 O O . PRO A 1 82 ? 8.125 -10.610 -3.804 1.00 82.81 82 PRO A O 1
ATOM 654 N N . SER A 1 83 ? 7.977 -9.219 -2.077 1.00 84.81 83 SER A N 1
ATOM 655 C CA . SER A 1 83 ? 9.376 -8.821 -2.006 1.00 84.81 83 SER A CA 1
ATOM 656 C C . SER A 1 83 ? 9.815 -8.819 -0.550 1.00 84.81 83 SER A C 1
ATOM 658 O O . SER A 1 83 ? 9.089 -8.347 0.328 1.00 84.81 83 SER A O 1
ATOM 660 N N . SER A 1 84 ? 11.033 -9.295 -0.290 1.00 88.00 84 SER A N 1
ATOM 661 C CA . SER A 1 84 ? 11.618 -9.259 1.053 1.00 88.00 84 SER A CA 1
ATOM 662 C C . SER A 1 84 ? 11.720 -7.833 1.600 1.00 88.00 84 SER A C 1
ATOM 664 O O . SER A 1 84 ? 11.613 -7.638 2.805 1.00 88.00 84 SER A O 1
ATOM 666 N N . PHE A 1 85 ? 11.895 -6.825 0.737 1.00 92.06 85 PHE A N 1
ATOM 667 C CA . PHE A 1 85 ? 12.037 -5.431 1.161 1.00 92.06 85 PHE A CA 1
ATOM 668 C C . PHE A 1 85 ? 10.744 -4.885 1.782 1.00 92.06 85 PHE A C 1
ATOM 670 O O . PHE A 1 85 ? 10.728 -4.500 2.953 1.00 92.06 85 PHE A O 1
ATOM 677 N N . SER A 1 86 ? 9.638 -4.928 1.035 1.00 92.25 86 SER A N 1
ATOM 678 C CA . SER A 1 86 ? 8.331 -4.469 1.515 1.00 92.25 86 SER A CA 1
ATOM 679 C C . SER A 1 86 ? 7.763 -5.375 2.608 1.00 92.25 86 SER A C 1
ATOM 681 O O . SER A 1 86 ? 7.064 -4.894 3.497 1.00 92.25 86 SER A O 1
ATOM 683 N N . TYR A 1 87 ? 8.101 -6.668 2.603 1.00 92.56 87 TYR A N 1
ATOM 684 C CA . TYR A 1 87 ? 7.733 -7.567 3.693 1.00 92.56 87 TYR A CA 1
ATOM 685 C C . TYR A 1 87 ? 8.465 -7.245 4.999 1.00 92.56 87 TYR A C 1
ATOM 687 O O . TYR A 1 87 ? 7.832 -7.190 6.050 1.00 92.56 87 TYR A O 1
ATOM 695 N N . ASN A 1 88 ? 9.768 -6.951 4.957 1.00 94.56 88 ASN A N 1
ATOM 696 C CA . ASN A 1 88 ? 10.504 -6.516 6.146 1.00 94.56 88 ASN A CA 1
ATOM 697 C C . ASN A 1 88 ? 9.935 -5.207 6.709 1.00 94.56 88 ASN A C 1
ATOM 699 O O . ASN A 1 88 ? 9.779 -5.087 7.924 1.00 94.56 88 ASN A O 1
ATOM 703 N N . ALA A 1 89 ? 9.547 -4.265 5.842 1.00 96.12 89 ALA A N 1
ATOM 704 C CA . ALA A 1 89 ? 8.835 -3.060 6.265 1.00 96.12 89 ALA A CA 1
ATOM 705 C C . ALA A 1 89 ? 7.488 -3.405 6.933 1.00 96.12 89 ALA A C 1
ATOM 707 O O . ALA A 1 89 ? 7.145 -2.848 7.977 1.00 96.12 89 ALA A O 1
ATOM 708 N N . ALA A 1 90 ? 6.754 -4.387 6.397 1.00 94.62 90 ALA A N 1
ATOM 709 C CA . ALA A 1 90 ? 5.515 -4.876 6.995 1.00 94.62 90 ALA A CA 1
ATOM 710 C C . ALA A 1 90 ? 5.735 -5.542 8.358 1.00 94.62 90 ALA A C 1
ATOM 712 O O . ALA A 1 90 ? 4.923 -5.344 9.260 1.00 94.62 90 ALA A O 1
ATOM 713 N N . LEU A 1 91 ? 6.830 -6.275 8.562 1.00 93.25 91 LEU A N 1
ATOM 714 C CA . LEU A 1 91 ? 7.158 -6.892 9.850 1.00 93.25 91 LEU A CA 1
ATOM 715 C C . LEU A 1 91 ? 7.389 -5.853 10.955 1.00 93.25 91 LEU A C 1
ATOM 717 O O . LEU A 1 91 ? 6.913 -6.054 12.073 1.00 93.25 91 LEU A O 1
ATOM 721 N N . VAL A 1 92 ? 8.049 -4.734 10.645 1.00 95.19 92 VAL A N 1
ATOM 722 C CA . VAL A 1 92 ? 8.346 -3.678 11.631 1.00 95.19 92 VAL A CA 1
ATOM 723 C C . VAL A 1 92 ? 7.250 -2.617 11.757 1.00 95.19 92 VAL A C 1
ATOM 725 O O . VAL A 1 92 ? 7.204 -1.905 12.761 1.00 95.19 92 VAL A O 1
ATOM 728 N N . SER A 1 93 ? 6.350 -2.509 10.774 1.00 94.81 93 SER A N 1
ATOM 729 C CA . SER A 1 93 ? 5.223 -1.580 10.851 1.00 94.81 93 SER A CA 1
ATOM 730 C C . SER A 1 93 ? 4.329 -1.893 12.055 1.00 94.81 93 SER A C 1
ATOM 732 O O . SER A 1 93 ? 4.070 -3.048 12.389 1.00 94.81 93 SER A O 1
ATOM 734 N N . LYS A 1 94 ? 3.818 -0.855 12.719 1.00 93.25 94 LYS A N 1
ATOM 735 C CA . LYS A 1 94 ? 2.837 -0.998 13.811 1.00 93.25 94 LYS A CA 1
ATOM 736 C C . LYS A 1 94 ? 1.392 -0.834 13.333 1.00 93.25 94 LYS A C 1
ATOM 738 O O . LYS A 1 94 ? 0.468 -1.112 14.098 1.00 93.25 94 LYS A O 1
ATOM 743 N N . GLN A 1 95 ? 1.221 -0.406 12.085 1.00 94.75 95 GLN A N 1
ATOM 744 C CA . GLN A 1 95 ? -0.058 -0.068 11.471 1.00 94.75 95 GLN A CA 1
ATOM 745 C C . GLN A 1 95 ? -0.630 -1.245 10.672 1.00 94.75 95 GLN A C 1
ATOM 747 O O . GLN A 1 95 ? -0.021 -2.320 10.611 1.00 94.75 95 GLN A O 1
ATOM 752 N N . ALA A 1 96 ? -1.816 -1.050 10.090 1.00 94.44 96 ALA A N 1
ATOM 753 C CA . ALA A 1 96 ? -2.456 -2.036 9.230 1.00 94.44 96 ALA A CA 1
ATOM 754 C C . ALA A 1 96 ? -1.548 -2.392 8.041 1.00 94.44 96 ALA A C 1
ATOM 756 O O . ALA A 1 96 ? -1.016 -1.512 7.361 1.00 94.44 96 ALA A O 1
ATOM 757 N N . VAL A 1 97 ? -1.381 -3.689 7.791 1.00 94.69 97 VAL A N 1
ATOM 758 C CA . VAL A 1 97 ? -0.592 -4.218 6.675 1.00 94.69 97 VAL A CA 1
ATOM 759 C C . VAL A 1 97 ? -1.456 -5.142 5.832 1.00 94.69 97 VAL A C 1
ATOM 761 O O . VAL A 1 97 ? -2.125 -6.027 6.361 1.00 94.69 97 VAL A O 1
ATOM 764 N N . ILE A 1 98 ? -1.441 -4.932 4.521 1.00 92.06 98 ILE A N 1
ATOM 765 C CA . ILE A 1 98 ? -2.213 -5.691 3.542 1.00 92.06 98 ILE A CA 1
ATOM 766 C C . ILE A 1 98 ? -1.231 -6.483 2.683 1.00 92.06 98 ILE A C 1
ATOM 768 O O . ILE A 1 98 ? -0.301 -5.914 2.108 1.00 92.06 98 ILE A O 1
ATOM 772 N N . GLY A 1 99 ? -1.441 -7.793 2.590 1.00 88.88 99 GLY A N 1
ATOM 773 C CA . GLY A 1 99 ? -0.626 -8.680 1.764 1.00 88.88 99 GLY A CA 1
ATOM 774 C C . GLY A 1 99 ? -1.478 -9.630 0.936 1.00 88.88 99 GLY A C 1
ATOM 775 O O . GLY A 1 99 ? -2.500 -10.129 1.412 1.00 88.88 99 GLY A O 1
ATOM 776 N N . ARG A 1 100 ? -1.046 -9.900 -0.300 1.00 84.81 100 ARG A N 1
ATOM 777 C CA . ARG A 1 100 ? -1.683 -10.896 -1.169 1.00 84.81 100 ARG A CA 1
ATOM 778 C C . ARG A 1 100 ? -1.545 -12.293 -0.568 1.00 84.81 100 ARG A C 1
ATOM 780 O O . ARG A 1 100 ? -0.444 -12.706 -0.224 1.00 84.81 100 ARG A O 1
ATOM 787 N N . ALA A 1 101 ? -2.641 -13.035 -0.515 1.00 80.31 101 ALA A N 1
ATOM 788 C CA . ALA A 1 101 ? -2.682 -14.454 -0.207 1.00 80.31 101 ALA A CA 1
ATOM 789 C C . ALA A 1 101 ? -3.263 -15.227 -1.413 1.00 80.31 101 ALA A C 1
ATOM 791 O O . ALA A 1 101 ? -4.208 -14.744 -2.036 1.00 80.31 101 ALA A O 1
ATOM 792 N N . PRO A 1 102 ? -2.745 -16.422 -1.748 1.00 75.31 102 PRO A N 1
ATOM 793 C CA . PRO A 1 102 ? -1.604 -17.086 -1.121 1.00 75.31 102 PRO A CA 1
ATOM 794 C C . PRO A 1 102 ? -0.265 -16.408 -1.466 1.00 75.31 102 PRO A C 1
ATOM 796 O O . PRO A 1 102 ? -0.114 -15.770 -2.507 1.00 75.31 102 PRO A O 1
ATOM 799 N N . TRP A 1 103 ? 0.714 -16.573 -0.578 1.00 74.06 103 TRP A N 1
ATOM 800 C CA . TRP A 1 103 ? 2.112 -16.185 -0.775 1.00 74.06 103 TRP A CA 1
ATOM 801 C C . TRP A 1 103 ? 3.021 -17.282 -0.203 1.00 74.06 103 TRP A C 1
ATOM 803 O O . TRP A 1 103 ? 2.562 -18.102 0.590 1.00 74.06 103 TRP A O 1
ATOM 813 N N . TRP A 1 104 ? 4.296 -17.337 -0.607 1.00 70.69 104 TRP A N 1
ATOM 814 C CA . TRP A 1 104 ? 5.216 -18.392 -0.151 1.00 70.69 104 TRP A CA 1
ATOM 815 C C . TRP A 1 104 ? 5.631 -18.240 1.323 1.00 70.69 104 TRP A C 1
ATOM 817 O O . TRP A 1 104 ? 6.209 -19.164 1.890 1.00 70.69 104 TRP A O 1
ATOM 827 N N . HIS A 1 105 ? 5.356 -17.087 1.942 1.00 73.81 105 HIS A N 1
ATOM 828 C CA . HIS A 1 105 ? 5.434 -16.914 3.391 1.00 73.81 105 HIS A CA 1
ATOM 829 C C . HIS A 1 105 ? 4.039 -16.919 4.014 1.00 73.81 105 HIS A C 1
ATOM 831 O O . HIS A 1 105 ? 3.061 -16.473 3.409 1.00 73.81 105 HIS A O 1
ATOM 837 N N . GLU A 1 106 ? 3.968 -17.363 5.267 1.00 75.94 106 GLU A N 1
ATOM 838 C CA . GLU A 1 106 ? 2.766 -17.230 6.076 1.00 75.94 106 GLU A CA 1
ATOM 839 C C . GLU A 1 106 ? 2.499 -15.750 6.383 1.00 75.94 106 GLU A C 1
ATOM 841 O O . GLU A 1 106 ? 3.307 -15.067 7.010 1.00 75.94 106 GLU A O 1
ATOM 846 N N . ILE A 1 107 ? 1.344 -15.253 5.944 1.00 78.69 107 ILE A N 1
ATOM 847 C CA . ILE A 1 107 ? 0.839 -13.933 6.326 1.00 78.69 107 ILE A CA 1
ATOM 848 C C . ILE A 1 107 ? -0.068 -14.140 7.537 1.00 78.69 107 ILE A C 1
ATOM 850 O O . ILE A 1 107 ? -1.056 -14.864 7.393 1.00 78.69 107 ILE A O 1
ATOM 854 N N . PRO A 1 108 ? 0.183 -13.529 8.706 1.00 81.56 108 PRO A N 1
ATOM 855 C CA . PRO A 1 108 ? -0.713 -13.665 9.852 1.00 81.56 108 PRO A CA 1
ATOM 856 C C . PRO A 1 108 ? -2.163 -13.292 9.490 1.00 81.56 108 PRO A C 1
ATOM 858 O O . PRO A 1 108 ? -2.401 -12.419 8.660 1.00 81.56 108 PRO A O 1
ATOM 861 N N . SER A 1 109 ? -3.151 -13.967 10.077 1.00 73.38 109 SER A N 1
ATOM 862 C CA . SER A 1 109 ? -4.585 -13.712 9.822 1.00 73.38 109 SER A CA 1
ATOM 863 C C . SER A 1 109 ? -5.256 -12.848 10.891 1.00 73.38 109 SER A C 1
ATOM 865 O O . SER A 1 109 ? -6.482 -12.774 10.947 1.00 73.38 109 SER A O 1
ATOM 867 N N . SER A 1 110 ? -4.486 -12.242 11.795 1.00 80.31 110 SER A N 1
ATOM 868 C CA . SER A 1 110 ? -5.041 -11.535 12.945 1.00 80.31 110 SER A CA 1
ATOM 869 C C . SER A 1 110 ? -4.281 -10.255 13.287 1.00 80.31 110 SER A C 1
ATOM 871 O O . SER A 1 110 ? -3.138 -10.013 12.883 1.00 80.31 110 SER A O 1
ATOM 873 N N . GLY A 1 111 ? -4.946 -9.396 14.059 1.00 88.44 111 GLY A N 1
ATOM 874 C CA . GLY A 1 111 ? -4.386 -8.132 14.514 1.00 88.44 111 GLY A CA 1
ATOM 875 C C . GLY A 1 111 ? -4.321 -7.093 13.397 1.00 88.44 111 GLY A C 1
ATOM 876 O O . GLY A 1 111 ? -5.355 -6.641 12.927 1.00 88.44 111 GLY A O 1
ATOM 877 N N . ARG A 1 112 ? -3.104 -6.681 13.023 1.00 92.19 112 ARG A N 1
ATOM 878 C CA . ARG A 1 112 ? -2.877 -5.657 11.981 1.00 92.19 112 ARG A CA 1
ATOM 879 C C . ARG A 1 112 ? -2.799 -6.220 10.568 1.00 92.19 112 ARG A C 1
ATOM 881 O O . ARG A 1 112 ? -2.735 -5.447 9.621 1.00 92.19 112 ARG A O 1
ATOM 888 N N . TRP A 1 113 ? -2.710 -7.537 10.444 1.00 91.88 113 TRP A N 1
ATOM 889 C CA . TRP A 1 113 ? -2.498 -8.192 9.166 1.00 91.88 113 TRP A CA 1
ATOM 890 C C . TRP A 1 113 ? -3.835 -8.451 8.498 1.00 91.88 113 TRP A C 1
ATOM 892 O O . TRP A 1 113 ? -4.705 -9.095 9.078 1.00 91.88 113 TRP A O 1
ATOM 902 N N . VAL A 1 114 ? -3.970 -7.943 7.280 1.00 90.94 114 VAL A N 1
ATOM 903 C CA . VAL A 1 114 ? -5.135 -8.106 6.423 1.00 90.94 114 VAL A CA 1
ATOM 904 C C . VAL A 1 114 ? -4.688 -8.874 5.190 1.00 90.94 114 VAL A C 1
ATOM 906 O O . VAL A 1 114 ? -3.724 -8.504 4.516 1.00 90.94 114 VAL A O 1
ATOM 909 N N . ARG A 1 115 ? -5.376 -9.972 4.900 1.00 87.75 115 ARG A N 1
ATOM 910 C CA . ARG A 1 115 ? -5.107 -10.765 3.704 1.00 87.75 115 ARG A CA 1
ATOM 911 C C . ARG A 1 115 ? -5.972 -10.239 2.568 1.00 87.75 115 ARG A C 1
ATOM 913 O O . ARG A 1 115 ? -7.159 -9.988 2.757 1.00 87.75 115 ARG A O 1
ATOM 920 N N . LEU A 1 116 ? -5.365 -10.098 1.401 1.00 84.19 116 LEU A N 1
ATOM 921 C CA . LEU A 1 116 ? -6.070 -9.851 0.155 1.00 84.19 116 LEU A CA 1
ATOM 922 C C . LEU A 1 116 ? -6.108 -11.158 -0.634 1.00 84.19 116 LEU A C 1
ATOM 924 O O . LEU A 1 116 ? -5.055 -11.748 -0.873 1.00 84.19 116 LEU A O 1
ATOM 928 N N . GLY A 1 117 ? -7.295 -11.615 -1.019 1.00 79.12 117 GLY A N 1
ATOM 929 C CA . GLY A 1 117 ? -7.461 -12.840 -1.795 1.00 79.12 117 GLY A CA 1
ATOM 930 C C . GLY A 1 117 ? -6.745 -12.794 -3.155 1.00 79.12 117 GLY A C 1
ATOM 931 O O . GLY A 1 117 ? -6.344 -11.720 -3.620 1.00 79.12 117 GLY A O 1
ATOM 932 N N . PRO A 1 118 ? -6.608 -13.947 -3.832 1.00 71.50 118 PRO A N 1
ATOM 933 C CA . PRO A 1 118 ? -5.907 -14.047 -5.113 1.00 71.50 118 PRO A CA 1
ATOM 934 C C . PRO A 1 118 ? -6.544 -13.174 -6.198 1.00 71.50 118 PRO A C 1
ATOM 936 O O . PRO A 1 118 ? -5.818 -12.618 -7.021 1.00 71.50 118 PRO A O 1
ATOM 939 N N . ASP A 1 119 ? -7.863 -12.992 -6.132 1.00 71.50 119 ASP A N 1
ATOM 940 C CA . ASP A 1 119 ? -8.635 -12.162 -7.055 1.00 71.50 119 ASP A CA 1
ATOM 941 C C . ASP A 1 119 ? -8.647 -10.680 -6.661 1.00 71.50 119 ASP A C 1
ATOM 943 O O . ASP A 1 119 ? -9.216 -9.860 -7.369 1.00 71.50 119 ASP A O 1
ATOM 947 N N . GLY A 1 120 ? -8.015 -10.302 -5.549 1.00 69.19 120 GLY A N 1
ATOM 948 C CA . GLY A 1 120 ? -8.025 -8.931 -5.043 1.00 69.19 120 GLY A CA 1
ATOM 949 C C . GLY A 1 120 ? -9.221 -8.598 -4.150 1.00 69.19 120 GLY A C 1
ATOM 950 O O . GLY A 1 120 ? -9.548 -7.426 -3.993 1.00 69.19 120 GLY A O 1
ATOM 951 N N . GLU A 1 121 ? -9.884 -9.605 -3.578 1.00 80.50 121 GLU A N 1
ATOM 952 C CA . GLU A 1 121 ? -10.911 -9.407 -2.552 1.00 80.50 121 GLU A CA 1
ATOM 953 C C . GLU A 1 121 ? -10.263 -9.020 -1.216 1.00 80.50 121 GLU A C 1
ATOM 955 O O . GLU A 1 121 ? -9.351 -9.694 -0.730 1.00 80.50 121 GLU A O 1
ATOM 960 N N . LEU A 1 122 ? -10.730 -7.920 -0.629 1.00 84.62 122 LEU A N 1
ATOM 961 C CA . LEU A 1 122 ? -10.240 -7.387 0.635 1.00 84.62 122 LEU A CA 1
ATOM 962 C C . LEU A 1 122 ? -11.187 -7.759 1.774 1.00 84.62 122 LEU A C 1
ATOM 964 O O . LEU A 1 122 ? -12.371 -7.429 1.727 1.00 84.62 122 LEU A O 1
ATOM 968 N N . ASP A 1 123 ? -10.658 -8.371 2.837 1.00 86.81 123 ASP A N 1
ATOM 969 C CA . ASP A 1 123 ? -11.414 -8.564 4.078 1.00 86.81 123 ASP A CA 1
ATOM 970 C C . ASP A 1 123 ? -11.615 -7.208 4.778 1.00 86.81 123 ASP A C 1
ATOM 972 O O . ASP A 1 123 ? -10.771 -6.728 5.542 1.00 86.81 123 ASP A O 1
ATOM 976 N N . ARG A 1 124 ? -12.741 -6.559 4.463 1.00 85.94 124 ARG A N 1
ATOM 977 C CA . ARG A 1 124 ? -13.100 -5.222 4.960 1.00 85.94 124 ARG A CA 1
ATOM 978 C C . ARG A 1 124 ? -13.244 -5.191 6.471 1.00 85.94 124 ARG A C 1
ATOM 980 O O . ARG A 1 124 ? -12.728 -4.276 7.101 1.00 85.94 124 ARG A O 1
ATOM 987 N N . ALA A 1 125 ? -13.892 -6.200 7.048 1.00 86.50 125 ALA A N 1
ATOM 988 C CA . ALA A 1 125 ? -14.093 -6.270 8.489 1.00 86.50 125 ALA A CA 1
ATOM 989 C C . ALA A 1 125 ? -12.747 -6.374 9.220 1.00 86.50 125 ALA A C 1
ATOM 991 O O . ALA A 1 125 ? -12.536 -5.744 10.259 1.00 86.50 125 ALA A O 1
ATOM 992 N N . LEU A 1 126 ? -11.804 -7.141 8.668 1.00 87.38 126 LEU A N 1
ATOM 993 C CA . LEU A 1 126 ? -10.454 -7.229 9.208 1.00 87.38 126 LEU A CA 1
ATOM 994 C C . LEU A 1 126 ? -9.674 -5.923 9.028 1.00 87.38 126 LEU A C 1
ATOM 996 O O . LEU A 1 126 ? -8.987 -5.511 9.963 1.00 87.38 126 LEU A O 1
ATOM 1000 N N . LEU A 1 127 ? -9.805 -5.247 7.881 1.00 89.69 127 LEU A N 1
ATOM 1001 C CA . LEU A 1 127 ? -9.175 -3.945 7.662 1.00 89.69 127 LEU A CA 1
ATOM 1002 C C . LEU A 1 127 ? -9.709 -2.882 8.622 1.00 89.69 127 LEU A C 1
ATOM 1004 O O . LEU A 1 127 ? -8.916 -2.216 9.278 1.00 89.69 127 LEU A O 1
ATOM 1008 N N . GLU A 1 128 ? -11.024 -2.748 8.764 1.00 89.25 128 GLU A N 1
ATOM 1009 C CA . GLU A 1 128 ? -11.643 -1.804 9.700 1.00 89.25 128 GLU A CA 1
ATOM 1010 C C . GLU A 1 128 ? -11.147 -2.041 11.131 1.00 89.25 128 GLU A C 1
ATOM 1012 O O . GLU A 1 128 ? -10.747 -1.100 11.815 1.00 89.25 128 GLU A O 1
ATOM 1017 N N . ARG A 1 129 ? -11.053 -3.306 11.561 1.00 88.75 129 ARG A N 1
ATOM 1018 C CA . ARG A 1 129 ? -10.464 -3.669 12.860 1.00 88.75 129 ARG A CA 1
ATOM 1019 C C . ARG A 1 129 ? -8.980 -3.321 12.959 1.00 88.75 129 ARG A C 1
ATOM 1021 O O . ARG A 1 129 ? -8.537 -2.879 14.017 1.00 88.75 129 ARG A O 1
ATOM 1028 N N . ALA A 1 130 ? -8.212 -3.525 11.890 1.00 89.94 130 ALA A N 1
ATOM 1029 C CA . ALA A 1 130 ? -6.787 -3.210 11.842 1.00 89.94 130 ALA A CA 1
ATOM 1030 C C . ALA A 1 130 ? -6.509 -1.695 11.857 1.00 89.94 130 ALA A C 1
ATOM 1032 O O . ALA A 1 130 ? -5.428 -1.288 12.283 1.00 89.94 130 ALA A O 1
ATOM 1033 N N . LEU A 1 131 ? -7.468 -0.869 11.420 1.00 90.06 131 LEU A N 1
ATOM 1034 C CA . LEU A 1 131 ? -7.386 0.595 11.441 1.00 90.06 131 LEU A CA 1
ATOM 1035 C C . LEU A 1 131 ? -7.666 1.205 12.820 1.00 90.06 131 LEU A C 1
ATOM 1037 O O . LEU A 1 131 ? -7.304 2.361 13.050 1.00 90.0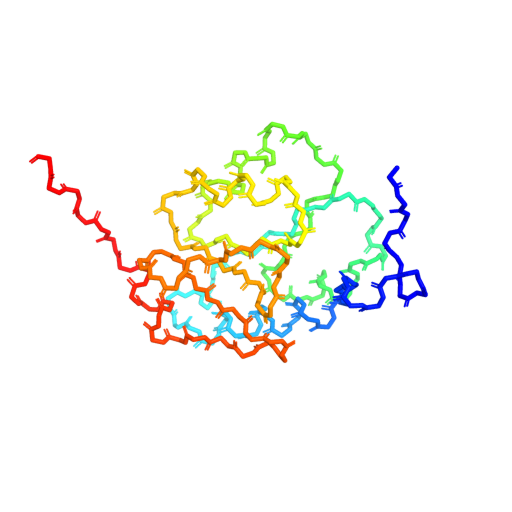6 131 LEU A O 1
ATOM 1041 N N . VAL A 1 132 ? -8.298 0.465 13.736 1.00 84.81 132 VAL A N 1
ATOM 1042 C CA . VAL A 1 132 ? -8.564 0.962 15.090 1.00 84.81 132 VAL A CA 1
ATOM 1043 C C . VAL A 1 132 ? -7.232 1.158 15.824 1.00 84.81 132 VAL A C 1
ATOM 1045 O O . VAL A 1 132 ? -6.457 0.202 15.945 1.00 84.81 132 VAL A O 1
ATOM 1048 N N . PRO A 1 133 ? -6.948 2.365 16.357 1.00 68.88 133 PRO A N 1
ATOM 1049 C CA . PRO A 1 133 ? -5.748 2.607 17.142 1.00 68.88 133 PRO A CA 1
ATOM 1050 C C . PRO A 1 133 ? -5.681 1.620 18.303 1.00 68.88 133 PRO A C 1
ATOM 1052 O O . PRO A 1 133 ? -6.539 1.610 19.187 1.00 68.88 133 PRO A O 1
ATOM 1055 N N . ARG A 1 134 ? -4.648 0.778 18.318 1.00 65.56 134 ARG A N 1
ATOM 1056 C CA . ARG A 1 134 ? -4.403 -0.091 19.465 1.00 65.56 134 ARG A CA 1
ATOM 1057 C C . ARG A 1 134 ? -3.815 0.767 20.573 1.00 65.56 134 ARG A C 1
ATOM 1059 O O . ARG A 1 134 ? -2.635 1.122 20.532 1.00 65.56 134 ARG A O 1
ATOM 1066 N N . LEU A 1 135 ? -4.668 1.139 21.528 1.00 53.06 135 LEU A N 1
ATOM 1067 C CA . LEU A 1 135 ? -4.238 1.715 22.796 1.00 53.06 135 LEU A CA 1
ATOM 1068 C C . LEU A 1 135 ? -3.235 0.736 23.400 1.00 53.06 135 LEU A C 1
ATOM 1070 O O . LEU A 1 135 ? -3.567 -0.409 23.698 1.00 53.06 135 LEU A O 1
ATOM 1074 N N . HIS A 1 136 ? -1.983 1.168 23.486 1.00 50.00 136 HIS A N 1
ATOM 1075 C CA . HIS A 1 136 ? -0.980 0.417 24.211 1.00 50.00 136 HIS A CA 1
ATOM 1076 C C . HIS A 1 136 ? -1.325 0.620 25.684 1.00 50.00 136 HIS A C 1
ATOM 1078 O O . HIS A 1 136 ? -1.161 1.718 26.212 1.00 50.00 136 HIS A O 1
ATOM 1084 N N . SER A 1 137 ? -1.878 -0.409 26.324 1.00 40.56 137 SER A N 1
ATOM 1085 C CA . SER A 1 137 ? -1.800 -0.515 27.776 1.00 40.56 137 SER A CA 1
ATOM 1086 C C . SER A 1 137 ? -0.321 -0.702 28.106 1.00 40.56 137 SER A C 1
ATOM 1088 O O . SER A 1 137 ? 0.209 -1.801 27.940 1.00 40.56 137 SER A O 1
ATOM 1090 N N . SER A 1 138 ? 0.350 0.407 28.421 1.00 41.34 138 SER A N 1
ATOM 1091 C CA . SER A 1 138 ? 1.636 0.397 29.122 1.00 41.34 138 SER A CA 1
ATOM 1092 C C . SER A 1 138 ? 1.458 -0.116 30.544 1.00 41.34 138 SER A C 1
ATOM 1094 O O . SER A 1 138 ? 0.371 0.128 31.118 1.00 41.34 138 SER A O 1
#

Foldseek 3Di:
DDDDDCVPPVVQDDALVLVVLLVVVQLVPPVRVPPAAEDEEEDDVVSNVVVVPDPNYDYDYPDDLVVVLCCQQADQEHEAGLDPSSVVSVVNRPAAYEYEPPHPDDQDVDARYWYQYPVRRTPVVRNVRRSPDDDPPD

Sequence (138 aa):
MGEISPQAHPDRWIDASWYVRVISEIRSVKELREIPIRIISLGGASEFEQLARLEGVELCLNGDRDDDFLRLAAARVLVFAPSSFSYNAALVSKQAVIGRAPWWHEIPSSGRWVRLGPDGELDRALLERALVPRLHSS

Radius of gyration: 14.84 Å; chains: 1; bounding box: 33×29×48 Å